Protein AF-A0A2V5LST1-F1 (afdb_monomer_lite)

pLDDT: mean 93.71, std 8.64, range [59.09, 98.38]

Foldseek 3Di:
DPPDDDDADDDDDPDPPDDQVPDVPRDPPDDPPDDDPCPQPPHDDDDPPPPD

Structure (mmCIF, N/CA/C/O backbone):
data_AF-A0A2V5LST1-F1
#
_entry.id   AF-A0A2V5LST1-F1
#
loop_
_atom_site.group_PDB
_atom_site.id
_atom_site.type_symbol
_atom_site.label_atom_id
_atom_site.label_alt_id
_atom_site.label_comp_id
_atom_site.label_asym_id
_atom_site.label_entity_id
_atom_site.label_seq_id
_atom_site.pdbx_PDB_ins_code
_atom_site.Cartn_x
_atom_site.Cartn_y
_atom_site.Cartn_z
_atom_site.occupancy
_atom_site.B_iso_or_equiv
_atom_site.auth_seq_id
_atom_site.auth_comp_id
_atom_site.auth_asym_id
_atom_site.auth_atom_id
_atom_site.pdbx_PDB_model_num
ATOM 1 N N . MET A 1 1 ? 36.336 3.374 -2.229 1.00 59.09 1 MET A N 1
ATOM 2 C CA . MET A 1 1 ? 34.887 3.632 -2.370 1.00 59.09 1 MET A CA 1
ATOM 3 C C . MET A 1 1 ? 34.135 2.510 -1.676 1.00 59.09 1 MET A C 1
ATOM 5 O O . MET A 1 1 ? 34.375 1.362 -2.046 1.00 59.09 1 MET A O 1
ATOM 9 N N . PRO A 1 2 ? 33.310 2.772 -0.650 1.00 63.81 2 PRO A N 1
ATOM 10 C CA . PRO A 1 2 ? 32.450 1.728 -0.106 1.00 63.81 2 PRO A CA 1
ATOM 11 C C . PRO A 1 2 ? 31.539 1.216 -1.231 1.00 63.81 2 PRO A C 1
ATOM 13 O O . PRO A 1 2 ? 30.983 2.008 -1.989 1.00 63.81 2 PRO A O 1
ATOM 16 N N . LYS A 1 3 ? 31.446 -0.108 -1.395 1.00 70.19 3 LYS A N 1
ATOM 17 C CA . LYS A 1 3 ? 30.525 -0.716 -2.363 1.00 70.19 3 LYS A CA 1
ATOM 18 C C . LYS A 1 3 ? 29.097 -0.378 -1.933 1.00 70.19 3 LYS A C 1
ATOM 20 O O . LYS A 1 3 ? 28.704 -0.721 -0.820 1.00 70.19 3 LYS A O 1
ATOM 25 N N . GLU A 1 4 ? 28.334 0.277 -2.803 1.00 77.19 4 GLU A N 1
ATOM 26 C CA . GLU A 1 4 ? 26.911 0.524 -2.570 1.00 77.19 4 GLU A CA 1
ATOM 27 C C . GLU A 1 4 ? 26.168 -0.799 -2.354 1.00 77.19 4 GLU A C 1
ATOM 29 O O . GLU A 1 4 ? 26.240 -1.729 -3.164 1.00 77.19 4 GLU A O 1
ATOM 34 N N . LYS A 1 5 ? 25.438 -0.885 -1.242 1.00 78.38 5 LYS A N 1
ATOM 35 C CA . LYS A 1 5 ? 24.603 -2.039 -0.922 1.00 78.38 5 LYS A CA 1
ATOM 36 C C . LYS A 1 5 ? 23.298 -1.933 -1.711 1.00 78.38 5 LYS A C 1
ATOM 38 O O . LYS A 1 5 ? 22.421 -1.150 -1.356 1.00 78.38 5 LYS A O 1
ATOM 43 N N . LYS A 1 6 ? 23.149 -2.732 -2.772 1.00 80.31 6 LYS A N 1
ATOM 44 C CA . LYS A 1 6 ? 21.871 -2.859 -3.492 1.00 80.31 6 LYS A CA 1
ATOM 45 C C . LYS A 1 6 ? 20.823 -3.511 -2.583 1.00 80.31 6 LYS A C 1
ATOM 47 O O . LYS A 1 6 ? 21.019 -4.639 -2.141 1.00 80.31 6 LYS A O 1
ATOM 52 N N . LEU A 1 7 ? 19.730 -2.793 -2.311 1.00 87.69 7 LEU A N 1
ATOM 53 C CA . LEU A 1 7 ? 18.636 -3.256 -1.444 1.00 87.69 7 LEU A CA 1
ATOM 54 C C . LEU A 1 7 ? 17.540 -4.018 -2.203 1.00 87.69 7 LEU A C 1
ATOM 56 O O . LEU A 1 7 ? 16.978 -4.957 -1.655 1.00 87.69 7 LEU A O 1
ATOM 60 N N . GLN A 1 8 ? 17.234 -3.611 -3.439 1.00 91.94 8 GLN A N 1
ATOM 61 C CA . GLN A 1 8 ? 16.139 -4.156 -4.250 1.00 91.94 8 GLN A CA 1
ATOM 62 C C . GLN A 1 8 ? 16.622 -4.491 -5.668 1.00 91.94 8 GLN A C 1
ATOM 64 O O . GLN A 1 8 ? 17.558 -3.845 -6.161 1.00 91.94 8 GLN A O 1
ATOM 69 N N . PRO A 1 9 ? 16.005 -5.473 -6.350 1.00 94.19 9 PRO A N 1
ATOM 70 C CA . PRO A 1 9 ? 16.333 -5.775 -7.734 1.00 94.19 9 PRO A CA 1
ATOM 71 C C . PRO A 1 9 ? 15.828 -4.656 -8.670 1.00 94.19 9 PRO A C 1
ATOM 73 O O . PRO A 1 9 ? 14.744 -4.101 -8.453 1.00 94.19 9 PRO A O 1
ATOM 76 N N . PRO A 1 10 ? 16.583 -4.315 -9.730 1.00 95.19 10 PRO A N 1
ATOM 77 C CA . PRO A 1 10 ? 16.108 -3.401 -10.765 1.00 95.19 10 PRO A CA 1
ATOM 78 C C . PRO A 1 10 ? 14.827 -3.927 -11.431 1.00 95.19 10 PRO A C 1
ATOM 80 O O . PRO A 1 10 ? 14.788 -5.069 -11.881 1.00 95.19 10 PRO A O 1
ATOM 83 N N . GLN A 1 11 ? 13.792 -3.092 -11.528 1.00 96.19 11 GLN A N 1
ATOM 84 C CA . GLN A 1 11 ? 12.507 -3.428 -12.157 1.00 96.19 11 GLN A CA 1
ATOM 85 C C . GLN A 1 11 ? 11.803 -2.161 -12.675 1.00 96.19 11 GLN A C 1
ATOM 87 O O . GLN A 1 11 ? 12.072 -1.062 -12.191 1.00 96.19 11 GLN A O 1
ATOM 92 N N . HIS A 1 12 ? 10.899 -2.288 -13.654 1.00 97.38 12 HIS A N 1
ATOM 93 C CA . HIS A 1 12 ? 10.173 -1.153 -14.245 1.00 97.38 12 HIS A CA 1
ATOM 94 C C . HIS A 1 12 ? 8.765 -1.546 -14.725 1.00 97.38 12 HIS A C 1
ATOM 96 O O . HIS A 1 12 ? 8.567 -2.634 -15.263 1.00 97.38 12 HIS A O 1
ATOM 102 N N . GLN A 1 13 ? 7.795 -0.631 -14.600 1.00 98.00 13 GLN A N 1
ATOM 103 C CA . GLN A 1 13 ? 6.446 -0.764 -15.165 1.00 98.00 13 GLN A CA 1
ATOM 104 C C . GLN A 1 13 ? 6.140 0.418 -16.096 1.00 98.00 13 GLN A C 1
ATOM 106 O O . GLN A 1 13 ? 6.253 1.572 -15.694 1.00 98.00 13 GLN A O 1
ATOM 111 N N . ARG A 1 14 ? 5.676 0.141 -17.322 1.00 98.06 14 ARG A N 1
ATOM 112 C CA . ARG A 1 14 ? 5.408 1.158 -18.364 1.00 98.06 14 ARG A CA 1
ATOM 113 C C . ARG A 1 14 ? 4.129 1.987 -18.153 1.00 98.06 14 ARG A C 1
ATOM 115 O O . ARG A 1 14 ? 3.708 2.698 -19.058 1.00 98.06 14 ARG A O 1
ATOM 122 N N . ARG A 1 15 ? 3.456 1.856 -17.007 1.00 97.44 15 ARG A N 1
ATOM 123 C CA . ARG A 1 15 ? 2.149 2.480 -16.743 1.00 97.44 15 ARG A CA 1
ATOM 124 C C . ARG A 1 15 ? 2.092 3.119 -15.364 1.00 97.44 15 ARG A C 1
ATOM 126 O O . ARG A 1 15 ? 2.804 2.694 -14.457 1.00 97.44 15 ARG A O 1
ATOM 133 N N . ARG A 1 16 ? 1.176 4.076 -15.207 1.00 95.06 16 ARG A N 1
ATOM 134 C CA . ARG A 1 16 ? 0.753 4.628 -13.915 1.00 95.06 16 ARG A CA 1
ATOM 135 C C . ARG A 1 16 ? -0.785 4.621 -13.825 1.00 95.06 16 ARG A C 1
ATOM 137 O O . ARG A 1 16 ? -1.411 4.936 -14.837 1.00 95.06 16 ARG A O 1
ATOM 144 N N . PRO A 1 17 ? -1.394 4.243 -12.681 1.00 96.44 17 PRO A N 1
ATOM 145 C CA . PRO A 1 17 ? -0.769 3.699 -11.466 1.00 96.44 17 PRO A CA 1
ATOM 146 C C . PRO A 1 17 ? -0.020 2.381 -11.715 1.00 96.44 17 PRO A C 1
ATOM 148 O O . PRO A 1 17 ? -0.294 1.674 -12.692 1.00 96.44 17 PRO A O 1
ATOM 151 N N . GLY A 1 18 ? 0.958 2.072 -10.863 1.00 97.38 18 GLY A N 1
ATOM 152 C CA . GLY A 1 18 ? 1.646 0.780 -10.883 1.00 97.38 18 GLY A CA 1
ATOM 153 C C . GLY A 1 18 ? 0.698 -0.370 -10.530 1.00 97.38 18 GLY A C 1
ATOM 154 O O . GLY A 1 18 ? -0.493 -0.174 -10.305 1.00 97.38 18 GLY A O 1
ATOM 155 N N . ARG A 1 19 ? 1.204 -1.599 -10.540 1.00 97.62 19 ARG A N 1
ATOM 156 C CA . ARG A 1 19 ? 0.507 -2.763 -9.979 1.00 97.62 19 ARG A CA 1
ATOM 157 C C . ARG A 1 19 ? 1.428 -3.433 -8.982 1.00 97.62 19 ARG A C 1
ATOM 159 O O . ARG A 1 19 ? 2.450 -3.981 -9.398 1.00 97.62 19 ARG A O 1
ATOM 166 N N . GLU A 1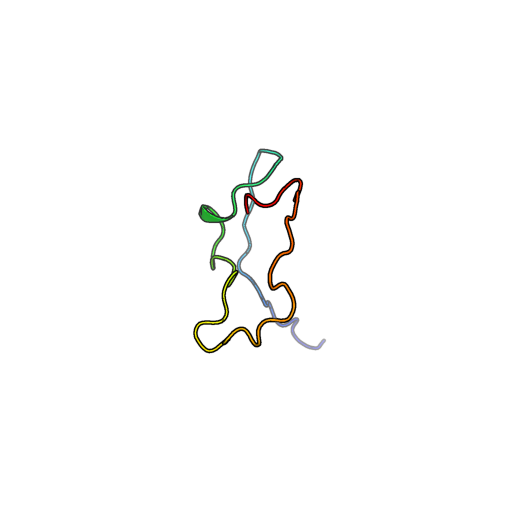 20 ? 1.055 -3.406 -7.710 1.00 97.88 20 GLU A N 1
ATOM 167 C CA . GLU A 1 20 ? 1.850 -3.996 -6.632 1.00 97.88 20 GLU A CA 1
ATOM 168 C C . GLU A 1 20 ? 2.136 -5.486 -6.872 1.00 97.88 20 GLU A C 1
ATOM 170 O O . GLU A 1 20 ? 3.280 -5.923 -6.785 1.00 97.88 20 GLU A O 1
ATOM 175 N N . HIS A 1 21 ? 1.140 -6.261 -7.316 1.00 96.62 21 HIS A N 1
ATOM 176 C CA . HIS A 1 21 ? 1.302 -7.700 -7.576 1.00 96.62 21 HIS A CA 1
ATOM 177 C C . HIS A 1 21 ? 2.339 -8.054 -8.662 1.00 96.62 21 HIS A C 1
ATOM 179 O O . HIS A 1 21 ? 2.666 -9.232 -8.820 1.00 96.62 21 HIS A O 1
ATOM 185 N N . LYS A 1 22 ? 2.822 -7.062 -9.430 1.00 97.50 22 LYS A N 1
ATOM 186 C CA . LYS A 1 22 ? 3.876 -7.207 -10.449 1.00 97.50 22 LYS A CA 1
ATOM 187 C C . LYS A 1 22 ? 5.278 -6.842 -9.939 1.00 97.50 22 LYS A C 1
ATOM 189 O O . LYS A 1 22 ? 6.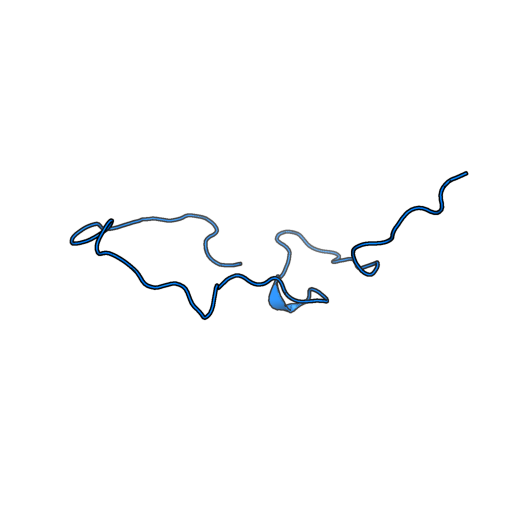212 -6.882 -10.734 1.00 97.50 22 LYS A O 1
ATOM 194 N N . MET A 1 23 ? 5.417 -6.423 -8.681 1.00 97.50 23 MET A N 1
ATOM 195 C CA . MET A 1 23 ? 6.708 -6.094 -8.075 1.00 97.50 23 MET A CA 1
ATOM 196 C C . MET A 1 23 ? 7.441 -7.347 -7.595 1.00 97.50 23 MET A C 1
ATOM 198 O O . MET A 1 23 ? 6.806 -8.316 -7.178 1.00 97.50 23 MET A O 1
ATOM 202 N N . GLU A 1 24 ? 8.772 -7.291 -7.616 1.00 96.12 24 GLU A N 1
ATOM 203 C CA . GLU A 1 24 ? 9.652 -8.342 -7.100 1.00 96.12 24 GLU A CA 1
ATOM 204 C C . GLU A 1 24 ? 10.721 -7.739 -6.166 1.00 96.12 24 GLU A C 1
ATOM 206 O O . GLU A 1 24 ? 11.478 -6.879 -6.608 1.00 96.12 24 GLU A O 1
ATOM 211 N N . PRO A 1 25 ? 10.822 -8.148 -4.892 1.00 94.38 25 PRO A N 1
ATOM 212 C CA . PRO A 1 25 ? 9.809 -8.906 -4.173 1.00 94.38 25 PRO A CA 1
ATOM 213 C C . PRO A 1 25 ? 8.510 -8.099 -4.055 1.00 94.38 25 PRO A C 1
ATOM 215 O O . PRO A 1 25 ? 8.505 -6.866 -4.124 1.00 94.38 25 PRO A O 1
ATOM 218 N N . ARG A 1 26 ? 7.398 -8.799 -3.830 1.00 96.06 26 ARG A N 1
ATOM 219 C CA . ARG A 1 26 ? 6.141 -8.137 -3.472 1.00 96.06 26 ARG A CA 1
ATOM 220 C C . ARG A 1 26 ? 6.292 -7.401 -2.131 1.00 96.06 26 ARG A C 1
ATOM 222 O O . ARG A 1 26 ? 6.945 -7.938 -1.227 1.00 96.06 26 ARG A O 1
ATOM 229 N N . PRO A 1 27 ? 5.694 -6.208 -1.975 1.00 96.06 27 PRO A N 1
ATOM 230 C CA . PRO A 1 27 ? 5.580 -5.548 -0.684 1.00 96.06 27 PRO A CA 1
ATOM 231 C C . PRO A 1 27 ? 4.946 -6.463 0.367 1.00 96.06 27 PRO A C 1
ATOM 233 O O . PRO A 1 27 ? 4.141 -7.348 0.075 1.00 96.06 27 PRO A O 1
ATOM 236 N N . ARG A 1 28 ? 5.343 -6.259 1.623 1.00 96.19 28 ARG A N 1
ATOM 237 C CA . ARG A 1 28 ? 4.693 -6.886 2.774 1.00 96.19 28 ARG A CA 1
ATOM 238 C C . ARG A 1 28 ? 3.651 -5.908 3.305 1.00 96.19 28 ARG A C 1
ATOM 240 O O . ARG A 1 28 ? 3.961 -5.133 4.202 1.00 96.19 28 ARG A O 1
ATOM 247 N N . ALA A 1 29 ? 2.458 -5.925 2.716 1.00 95.75 29 ALA A N 1
ATOM 248 C CA . 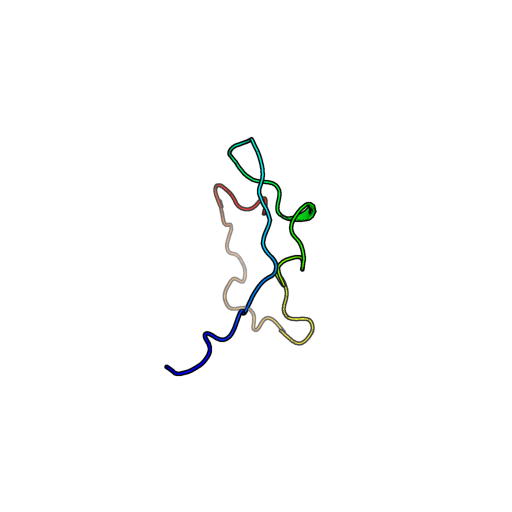ALA A 1 29 ? 1.353 -5.057 3.130 1.00 95.75 29 ALA A CA 1
ATOM 249 C C . ALA A 1 29 ? 0.810 -5.409 4.529 1.00 95.75 29 ALA A C 1
ATOM 251 O O . ALA A 1 29 ? 0.259 -4.560 5.225 1.00 95.75 29 ALA A O 1
ATOM 252 N N . GLU A 1 30 ? 1.011 -6.654 4.967 1.00 95.38 30 GLU A N 1
ATOM 253 C CA . GLU A 1 30 ? 0.514 -7.170 6.239 1.00 95.38 30 GLU A CA 1
ATOM 254 C C . GLU A 1 30 ? 1.658 -7.679 7.122 1.00 95.38 30 GLU A C 1
ATOM 256 O O . GLU A 1 30 ? 2.573 -8.379 6.669 1.00 95.38 30 GLU A O 1
ATOM 261 N N . ASP A 1 31 ? 1.567 -7.385 8.417 1.00 96.75 31 ASP A N 1
ATOM 262 C CA . ASP A 1 31 ? 2.332 -8.078 9.448 1.00 96.75 31 ASP A CA 1
ATOM 263 C C . ASP A 1 31 ? 1.508 -9.262 9.966 1.00 96.75 31 ASP A C 1
ATOM 265 O O . ASP A 1 31 ? 0.479 -9.091 10.620 1.00 96.75 31 ASP A O 1
ATOM 269 N N . LYS A 1 32 ? 2.000 -10.480 9.711 1.00 95.44 32 LYS A N 1
ATOM 270 C CA . LYS A 1 32 ? 1.343 -11.741 10.096 1.00 95.44 32 LYS A CA 1
ATOM 271 C C . LYS A 1 32 ? 1.148 -11.902 11.605 1.00 95.44 32 LYS A C 1
ATOM 273 O O . LYS A 1 32 ? 0.377 -12.758 12.029 1.00 95.44 32 LYS A O 1
ATOM 278 N N . THR A 1 33 ? 1.889 -11.147 12.411 1.00 97.25 33 THR A N 1
ATOM 279 C CA . THR A 1 33 ? 1.836 -11.215 13.875 1.00 97.25 33 THR A CA 1
ATOM 280 C C . THR A 1 33 ? 0.997 -10.107 14.498 1.00 97.25 33 THR A C 1
ATOM 282 O O . THR A 1 33 ? 0.681 -10.181 15.689 1.00 97.25 33 THR A O 1
ATOM 285 N N . HIS A 1 34 ? 0.599 -9.101 13.715 1.00 97.12 34 HIS A N 1
ATOM 286 C CA . HIS A 1 34 ? -0.138 -7.962 14.232 1.00 97.12 34 HIS A CA 1
ATOM 287 C C . HIS A 1 34 ? -1.540 -8.365 14.704 1.00 97.12 34 HIS A C 1
ATOM 289 O O . HIS A 1 34 ? -2.268 -9.091 14.028 1.00 97.12 34 HIS A O 1
ATOM 295 N N . ARG A 1 35 ? -1.935 -7.863 15.879 1.00 97.50 35 ARG A N 1
ATOM 296 C CA . ARG A 1 35 ? -3.268 -8.060 16.461 1.00 97.50 35 ARG A CA 1
ATOM 297 C C . ARG A 1 35 ? -3.871 -6.712 16.823 1.00 97.50 35 ARG A C 1
ATOM 299 O O . ARG A 1 35 ? -3.265 -5.934 17.558 1.00 97.50 35 ARG A O 1
ATOM 306 N N . GLY A 1 36 ? -5.076 -6.453 16.322 1.00 97.06 36 GLY A N 1
ATOM 307 C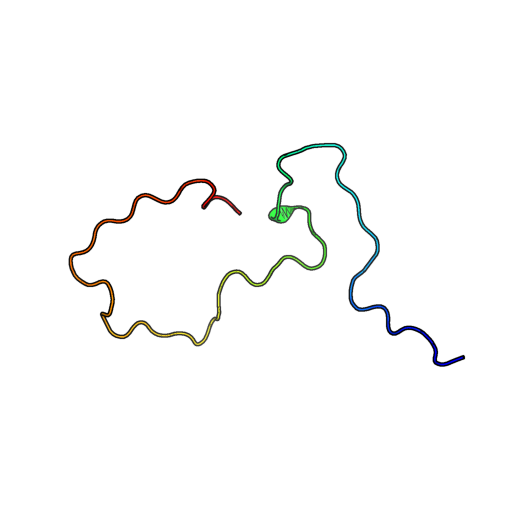 CA . GLY A 1 36 ? -5.816 -5.237 16.641 1.00 97.06 36 GLY A CA 1
ATOM 308 C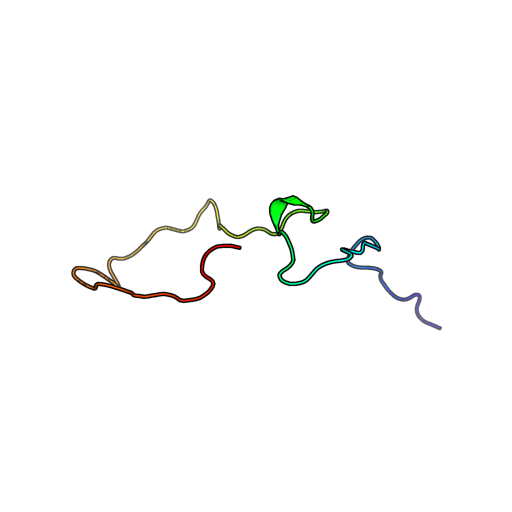 C . GLY A 1 36 ? -6.212 -5.173 18.119 1.00 97.06 36 GLY A C 1
ATOM 309 O O . GLY A 1 36 ? -6.513 -6.190 18.737 1.00 97.06 36 GLY A O 1
ATOM 310 N N . SER A 1 37 ? -6.244 -3.961 18.675 1.00 98.06 37 SER A N 1
ATOM 311 C CA . SER A 1 37 ? -6.640 -3.690 20.067 1.00 98.06 37 SER A CA 1
ATOM 312 C C . SER A 1 37 ? -7.923 -2.850 20.167 1.00 98.06 37 SER A C 1
ATOM 314 O O . SER A 1 37 ? -8.082 -2.077 21.107 1.00 98.06 37 SER A O 1
ATOM 316 N N . GLY A 1 38 ? -8.789 -2.899 19.148 1.00 98.12 38 GLY A N 1
ATOM 317 C CA . GLY A 1 38 ? -10.069 -2.173 19.135 1.00 98.12 38 GLY A CA 1
ATOM 318 C C . GLY A 1 38 ? -9.988 -0.654 18.912 1.00 98.12 38 GLY A C 1
ATOM 319 O O . GLY A 1 38 ? -10.991 0.030 19.070 1.00 98.12 38 GLY A O 1
ATOM 320 N N . LYS A 1 39 ? -8.833 -0.097 18.512 1.00 98.19 39 LYS A N 1
ATOM 321 C CA . LYS A 1 39 ? -8.640 1.367 18.351 1.00 98.19 39 LYS A CA 1
ATOM 322 C C . LYS A 1 39 ? -9.626 2.048 17.390 1.00 98.19 39 LYS A C 1
ATOM 324 O O . LYS A 1 39 ? -9.841 3.249 17.503 1.00 98.19 39 LYS A O 1
ATOM 329 N N . LEU A 1 40 ? -10.174 1.297 16.436 1.00 97.81 40 LEU A N 1
ATOM 330 C CA . LEU A 1 40 ? -11.099 1.787 15.409 1.00 97.81 40 LEU A CA 1
ATOM 331 C C . LEU A 1 40 ? -12.503 1.178 15.545 1.00 97.81 40 LEU A C 1
ATOM 333 O O . LEU A 1 40 ? -13.256 1.167 14.574 1.00 97.81 40 LEU A O 1
ATOM 337 N N . GLN A 1 41 ? -12.852 0.656 16.725 1.00 98.31 41 GLN A N 1
ATOM 338 C CA . GLN A 1 41 ? -14.186 0.112 16.977 1.00 98.31 41 GLN A CA 1
ATOM 339 C C . GLN A 1 41 ? -15.265 1.162 16.647 1.00 98.31 41 GLN A C 1
ATOM 341 O O . GLN A 1 41 ? -15.124 2.340 16.984 1.00 98.31 41 GLN A O 1
ATOM 346 N N . ASP A 1 42 ? -16.310 0.728 15.938 1.00 98.38 42 ASP A N 1
ATOM 347 C CA . ASP A 1 42 ? -17.465 1.531 15.501 1.00 98.38 42 ASP A CA 1
ATOM 348 C C . ASP A 1 42 ? -17.129 2.744 14.612 1.00 98.38 42 ASP A C 1
ATOM 350 O O . ASP A 1 42 ? -17.904 3.699 14.506 1.00 98.38 42 ASP A O 1
ATOM 354 N N . LYS A 1 43 ? -15.965 2.729 13.949 1.00 98.38 43 LYS A N 1
ATOM 355 C CA . LYS A 1 43 ? -15.589 3.735 12.949 1.00 98.38 43 LYS A CA 1
ATOM 356 C C . LYS A 1 43 ? -15.808 3.221 11.532 1.00 98.38 43 LYS A C 1
ATOM 358 O O . LYS A 1 43 ? -15.585 2.054 11.229 1.00 98.38 43 LYS A O 1
ATOM 363 N N . VAL A 1 44 ? -16.189 4.141 10.650 1.00 98.19 44 VAL A N 1
ATOM 364 C CA . VAL A 1 44 ? -16.284 3.921 9.204 1.00 98.19 44 VAL A CA 1
ATOM 365 C C . VAL A 1 44 ? -15.210 4.766 8.530 1.00 98.19 44 VAL A C 1
ATOM 367 O O . VAL A 1 44 ? -15.108 5.962 8.802 1.00 98.19 44 VAL A O 1
ATOM 370 N N . ALA A 1 45 ? -14.403 4.144 7.671 1.00 97.25 45 ALA A N 1
ATOM 371 C CA . ALA A 1 45 ? -13.335 4.811 6.934 1.00 97.25 45 ALA A CA 1
ATOM 372 C C . ALA A 1 45 ? -13.618 4.793 5.426 1.00 97.25 45 ALA A C 1
ATOM 374 O O . ALA A 1 45 ? -13.999 3.765 4.872 1.00 97.25 45 ALA A O 1
ATOM 375 N N . ILE A 1 46 ? -13.380 5.929 4.767 1.00 98.19 46 ILE A N 1
ATOM 376 C CA . ILE A 1 46 ? -13.268 6.033 3.308 1.00 98.19 46 ILE A CA 1
ATOM 377 C C . ILE A 1 46 ? -11.796 6.283 3.009 1.00 98.19 46 ILE A C 1
ATOM 379 O O . ILE A 1 46 ? -11.227 7.267 3.482 1.00 98.19 46 ILE A O 1
ATOM 383 N N . ILE A 1 47 ? -11.182 5.384 2.244 1.00 97.50 47 ILE A N 1
ATOM 384 C CA . ILE A 1 47 ? -9.763 5.450 1.894 1.00 97.50 47 ILE A CA 1
ATOM 385 C C . ILE A 1 47 ? -9.657 5.479 0.373 1.00 97.50 47 ILE A C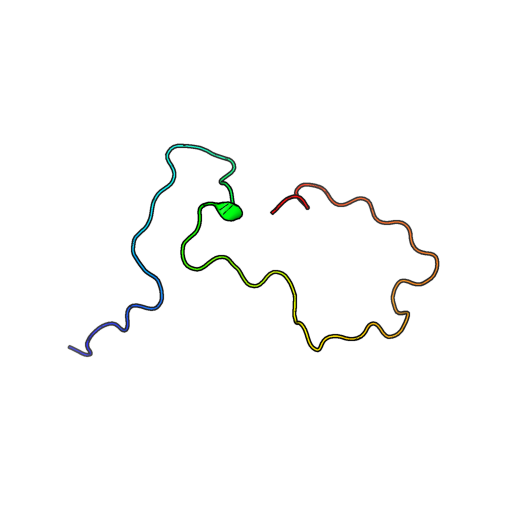 1
ATOM 387 O O . ILE A 1 47 ? -10.117 4.563 -0.307 1.00 97.50 47 ILE A O 1
ATOM 391 N N . THR A 1 48 ? -9.068 6.540 -0.171 1.00 98.00 48 THR A N 1
ATOM 392 C CA . THR A 1 48 ? -8.774 6.648 -1.603 1.00 98.00 48 THR A CA 1
ATOM 393 C C . THR A 1 48 ? -7.406 6.029 -1.897 1.00 98.00 48 THR A C 1
ATOM 395 O O . THR A 1 48 ? -6.461 6.222 -1.137 1.00 98.00 48 THR A O 1
ATOM 398 N N . GLY A 1 49 ? -7.299 5.256 -2.986 1.00 96.69 49 GLY A N 1
ATOM 399 C CA . GLY A 1 49 ? -6.052 4.565 -3.355 1.00 96.69 49 GLY A CA 1
ATOM 400 C C . GLY A 1 49 ? -5.648 3.415 -2.423 1.00 96.69 49 GLY A C 1
ATOM 401 O O . GLY A 1 49 ? -4.466 3.122 -2.307 1.00 96.69 49 GLY A O 1
ATOM 402 N N . GLY A 1 50 ? -6.603 2.788 -1.727 1.00 96.19 50 GLY A N 1
ATOM 403 C CA . GLY A 1 50 ? -6.356 1.634 -0.849 1.00 96.19 50 GLY A CA 1
ATOM 404 C C . GLY A 1 50 ? -6.276 0.283 -1.574 1.00 96.19 50 GLY A C 1
ATOM 405 O O . GLY A 1 50 ? -6.595 -0.736 -0.970 1.00 96.19 50 GLY A O 1
ATOM 406 N N . ASP A 1 51 ? -5.962 0.271 -2.874 1.00 96.56 51 ASP A N 1
ATOM 407 C CA . ASP A 1 51 ? -5.964 -0.923 -3.732 1.00 96.56 51 ASP A CA 1
ATOM 408 C C . ASP A 1 51 ? -4.618 -1.659 -3.814 1.00 96.56 51 ASP A C 1
ATOM 410 O O . ASP A 1 51 ? -4.584 -2.818 -4.241 1.00 96.56 51 ASP A O 1
ATOM 414 N N . SER A 1 52 ? -3.524 -0.995 -3.438 1.00 94.88 52 SER A N 1
ATOM 415 C CA . SER A 1 52 ? -2.161 -1.524 -3.514 1.00 94.88 52 SER A CA 1
ATOM 416 C C . SER A 1 52 ? -1.359 -1.130 -2.289 1.00 94.88 52 SER A C 1
ATOM 418 O O . SER A 1 52 ? -1.197 0.100 -2.103 1.00 94.88 52 SER A O 1
#

Secondary structure (DSSP, 8-state):
-PPP---S-----SSSS--GGGSSSPP--S-TT----STTTT-----TTTT-

Radius of gyration: 17.17 Å; chains: 1; bounding box: 52×18×38 Å

Sequence (52 aa):
MPKEKKLQPPQHQRRRPGREHKMEPRPRAEDKTHRGSGKLQDKVAIITGGDS